Protein AF-A0A8J6W2G4-F1 (afdb_monomer_lite)

Structure (mmCIF, N/CA/C/O backbone):
data_AF-A0A8J6W2G4-F1
#
_entry.id   AF-A0A8J6W2G4-F1
#
loop_
_atom_site.group_PDB
_atom_site.id
_atom_site.type_symbol
_atom_site.label_atom_id
_atom_site.label_alt_id
_atom_site.label_comp_id
_atom_site.label_asym_id
_atom_site.label_entity_id
_atom_site.label_seq_id
_atom_site.pdbx_PDB_ins_code
_atom_site.Cartn_x
_atom_site.Cartn_y
_atom_site.Cartn_z
_atom_site.occupancy
_atom_site.B_iso_or_equiv
_atom_site.auth_seq_id
_atom_site.auth_comp_id
_atom_site.auth_asym_id
_atom_site.auth_atom_id
_atom_site.pdbx_PDB_model_num
ATOM 1 N N . MET A 1 1 ? 9.284 -3.908 -32.765 1.00 58.41 1 MET A N 1
ATOM 2 C CA . MET A 1 1 ? 9.114 -3.907 -31.298 1.00 58.41 1 MET A CA 1
ATOM 3 C C . MET A 1 1 ? 9.081 -2.446 -30.873 1.00 58.41 1 MET A C 1
ATOM 5 O O . MET A 1 1 ? 9.969 -1.719 -31.298 1.00 58.41 1 MET A O 1
ATOM 9 N N . HIS A 1 2 ? 8.021 -1.978 -30.209 1.00 69.75 2 HIS A N 1
ATOM 10 C CA . HIS A 1 2 ? 7.889 -0.560 -29.848 1.00 69.75 2 HIS A CA 1
ATOM 11 C C . HIS A 1 2 ? 8.588 -0.289 -28.520 1.00 69.75 2 HIS A C 1
ATOM 13 O O . HIS A 1 2 ? 8.244 -0.909 -27.525 1.00 69.75 2 HIS A O 1
ATOM 19 N N . GLU A 1 3 ? 9.541 0.636 -28.495 1.00 84.56 3 GLU A N 1
ATOM 20 C CA . GLU A 1 3 ? 10.162 1.073 -27.245 1.00 84.56 3 GLU A CA 1
ATOM 21 C C . GLU A 1 3 ? 9.170 1.932 -26.450 1.00 84.56 3 GLU A C 1
ATOM 23 O O . GLU A 1 3 ? 8.445 2.755 -27.016 1.00 84.56 3 GLU A O 1
ATOM 28 N N . ILE A 1 4 ? 9.132 1.754 -25.133 1.00 90.00 4 ILE A N 1
ATOM 29 C CA . ILE A 1 4 ? 8.438 2.700 -24.250 1.00 90.00 4 ILE A CA 1
ATOM 30 C C . ILE A 1 4 ? 9.187 4.029 -24.196 1.00 90.00 4 ILE A C 1
ATOM 32 O O . ILE A 1 4 ? 10.416 4.087 -24.248 1.00 90.00 4 ILE A O 1
ATOM 36 N N . SER A 1 5 ? 8.428 5.112 -24.043 1.00 89.94 5 SER A N 1
ATOM 37 C CA . SER A 1 5 ? 9.020 6.436 -23.891 1.00 89.94 5 SER A CA 1
ATOM 38 C C . SER A 1 5 ? 9.780 6.555 -22.558 1.00 89.94 5 SER A C 1
ATOM 40 O O . SER A 1 5 ? 9.339 5.991 -21.548 1.00 89.94 5 SER A O 1
ATOM 42 N N . PRO A 1 6 ? 10.876 7.334 -22.500 1.00 87.69 6 PRO A N 1
ATOM 43 C CA . PRO A 1 6 ? 11.548 7.652 -21.240 1.00 87.69 6 PRO A CA 1
ATOM 44 C C . PRO A 1 6 ? 10.598 8.239 -20.187 1.00 87.69 6 PRO A C 1
ATOM 46 O O . PRO A 1 6 ? 10.707 7.916 -19.007 1.00 87.69 6 PRO A O 1
ATOM 49 N N . GLN A 1 7 ? 9.622 9.043 -20.620 1.00 93.00 7 GLN A N 1
ATOM 50 C CA . GLN A 1 7 ? 8.610 9.651 -19.758 1.00 93.00 7 GLN A CA 1
ATOM 51 C C . GLN A 1 7 ? 7.706 8.600 -19.106 1.00 93.00 7 GLN A C 1
ATOM 53 O O . GLN A 1 7 ? 7.347 8.743 -17.939 1.00 93.00 7 GLN A O 1
ATOM 58 N N . SER A 1 8 ? 7.356 7.534 -19.834 1.00 93.00 8 SER A N 1
ATOM 59 C CA . SER A 1 8 ? 6.575 6.415 -19.299 1.00 93.00 8 SER A CA 1
ATOM 60 C C . SER A 1 8 ? 7.352 5.679 -18.209 1.00 93.00 8 SER A C 1
ATOM 62 O O . SER A 1 8 ? 6.815 5.464 -17.124 1.00 93.00 8 SER A O 1
ATOM 64 N N . ALA A 1 9 ? 8.622 5.344 -18.463 1.00 90.38 9 ALA A N 1
ATOM 65 C CA . ALA A 1 9 ? 9.477 4.686 -17.473 1.00 90.38 9 ALA A CA 1
ATOM 66 C C . ALA A 1 9 ? 9.666 5.554 -16.217 1.00 90.38 9 ALA A C 1
ATOM 68 O O . ALA A 1 9 ? 9.558 5.066 -15.093 1.00 90.38 9 ALA A O 1
ATOM 69 N N . GLU A 1 10 ? 9.873 6.860 -16.393 1.00 93.81 10 GLU A N 1
ATOM 70 C CA . GLU A 1 10 ? 10.007 7.798 -15.279 1.00 93.81 10 GLU A CA 1
ATOM 71 C C . GLU A 1 10 ? 8.705 7.943 -14.475 1.00 93.81 10 GLU A C 1
ATOM 73 O O . GLU A 1 10 ? 8.732 7.985 -13.245 1.00 93.81 10 GLU A O 1
ATOM 78 N N . ALA A 1 11 ? 7.550 7.976 -15.146 1.00 95.88 11 ALA A N 1
ATOM 79 C CA . ALA A 1 11 ? 6.256 7.982 -14.473 1.00 95.88 11 ALA A CA 1
ATOM 80 C C . ALA A 1 11 ? 6.053 6.716 -13.627 1.00 95.88 11 ALA A C 1
ATOM 82 O O . ALA A 1 11 ? 5.646 6.830 -12.472 1.00 95.88 11 ALA A O 1
ATOM 83 N N . ALA A 1 12 ? 6.410 5.539 -14.152 1.00 95.31 12 ALA A N 1
ATOM 84 C CA . ALA A 1 12 ? 6.350 4.289 -13.394 1.00 95.31 12 ALA A CA 1
ATOM 85 C C . ALA A 1 12 ? 7.264 4.319 -12.157 1.00 95.31 12 ALA A C 1
ATOM 87 O O . ALA A 1 12 ? 6.829 3.931 -11.075 1.00 95.31 12 ALA A O 1
ATOM 88 N N . LEU A 1 13 ? 8.482 4.866 -12.269 1.00 96.44 13 LEU A N 1
ATOM 89 C CA . LEU A 1 13 ? 9.369 5.060 -11.114 1.00 96.44 13 LEU A CA 1
ATOM 90 C C . LEU A 1 13 ? 8.737 5.959 -10.048 1.00 96.44 13 LEU A C 1
ATOM 92 O O . LEU A 1 13 ? 8.743 5.612 -8.868 1.00 96.44 13 LEU A O 1
ATOM 96 N N . ARG A 1 14 ? 8.163 7.099 -10.450 1.00 97.12 14 ARG A N 1
ATOM 97 C CA . ARG A 1 14 ? 7.489 8.007 -9.508 1.00 97.12 14 ARG A CA 1
ATOM 98 C C . ARG A 1 14 ? 6.294 7.340 -8.833 1.00 97.12 14 ARG A C 1
ATOM 100 O O . ARG A 1 14 ? 6.115 7.500 -7.630 1.00 97.12 14 ARG A O 1
ATOM 107 N N . HIS A 1 15 ? 5.491 6.589 -9.583 1.00 97.25 15 HIS A N 1
ATOM 108 C CA . HIS A 1 15 ? 4.331 5.881 -9.041 1.00 97.25 15 HIS A CA 1
ATOM 109 C C . HIS A 1 15 ? 4.739 4.789 -8.051 1.00 97.25 15 HIS A C 1
ATOM 111 O O . HIS A 1 15 ? 4.101 4.654 -7.010 1.00 97.25 15 HIS A O 1
ATOM 117 N N . ALA A 1 16 ? 5.823 4.064 -8.327 1.00 97.88 16 ALA A N 1
ATOM 118 C CA . ALA A 1 16 ? 6.373 3.084 -7.403 1.00 97.88 16 ALA A CA 1
ATOM 119 C C . ALA A 1 16 ? 6.835 3.732 -6.082 1.00 97.88 16 ALA A C 1
ATOM 121 O O . ALA A 1 16 ? 6.514 3.234 -5.009 1.00 97.88 16 ALA A O 1
ATOM 122 N N . GLU A 1 17 ? 7.509 4.886 -6.126 1.00 98.00 17 GLU A N 1
ATOM 123 C CA . GLU A 1 17 ? 7.895 5.618 -4.904 1.00 98.00 17 GLU A CA 1
ATOM 124 C C . GLU A 1 17 ? 6.687 6.107 -4.095 1.00 98.00 17 GLU A C 1
ATOM 126 O O . GLU A 1 17 ? 6.685 6.035 -2.866 1.00 98.00 17 GLU A O 1
ATOM 131 N N . ILE A 1 18 ? 5.647 6.604 -4.770 1.00 98.19 18 ILE A N 1
ATOM 132 C CA . ILE A 1 18 ? 4.402 7.017 -4.109 1.00 98.19 18 ILE A CA 1
ATOM 133 C C . ILE A 1 18 ? 3.728 5.807 -3.456 1.00 98.19 18 ILE A C 1
ATOM 135 O O . ILE A 1 18 ? 3.354 5.881 -2.288 1.00 98.19 18 ILE A O 1
ATOM 139 N N . ALA A 1 19 ? 3.621 4.688 -4.179 1.00 98.06 19 ALA A N 1
ATOM 140 C CA . ALA A 1 19 ? 3.042 3.457 -3.655 1.00 98.06 19 ALA A CA 1
ATOM 141 C C . ALA A 1 19 ? 3.802 2.968 -2.415 1.00 98.06 19 ALA A C 1
ATOM 143 O O . ALA A 1 19 ? 3.172 2.642 -1.414 1.00 98.06 19 ALA A O 1
ATOM 144 N N . LYS A 1 20 ? 5.140 3.022 -2.425 1.00 98.50 20 LYS A N 1
ATOM 145 C CA . LYS A 1 20 ? 5.951 2.669 -1.255 1.00 98.50 20 LYS A CA 1
ATOM 146 C C . LYS A 1 20 ? 5.607 3.530 -0.034 1.00 98.50 20 LYS A C 1
ATOM 148 O O . LYS A 1 20 ? 5.322 2.984 1.026 1.00 98.50 20 LYS A O 1
ATOM 153 N N . LYS A 1 21 ? 5.553 4.857 -0.195 1.00 98.31 21 LYS A N 1
ATOM 154 C CA . LYS A 1 21 ? 5.177 5.785 0.891 1.00 98.31 21 LYS A CA 1
ATOM 155 C C . LYS A 1 21 ? 3.760 5.545 1.413 1.00 98.31 21 LYS A C 1
ATOM 157 O O . LYS A 1 21 ? 3.504 5.685 2.609 1.00 98.31 21 LYS A O 1
ATOM 162 N N . HIS A 1 22 ? 2.828 5.196 0.526 1.00 96.31 22 HIS A N 1
ATOM 163 C CA . HIS A 1 22 ? 1.483 4.800 0.938 1.00 96.31 22 HIS A CA 1
ATOM 164 C C . HIS A 1 22 ? 1.520 3.510 1.759 1.00 96.31 22 HIS A C 1
ATOM 166 O O . HIS A 1 22 ? 0.902 3.467 2.816 1.00 96.31 22 HIS A O 1
ATOM 172 N N . GLY A 1 23 ? 2.282 2.502 1.331 1.00 98.50 23 GLY A N 1
ATOM 173 C CA . GLY A 1 23 ? 2.461 1.263 2.086 1.00 98.50 23 GLY A CA 1
ATOM 174 C C . GLY A 1 23 ? 3.022 1.495 3.493 1.00 98.50 23 GLY A C 1
ATOM 175 O O . GLY A 1 23 ? 2.457 0.987 4.454 1.00 98.50 23 GLY A O 1
ATOM 176 N N . GLU A 1 24 ? 4.043 2.347 3.636 1.00 98.62 24 GLU A N 1
ATOM 177 C CA . GLU A 1 24 ? 4.612 2.748 4.940 1.00 98.62 24 GLU A CA 1
ATOM 178 C C . GLU A 1 24 ? 3.572 3.453 5.838 1.00 98.62 24 GLU A C 1
ATOM 180 O O . GLU A 1 24 ? 3.496 3.228 7.051 1.00 98.62 24 GLU A O 1
ATOM 185 N N . SER A 1 25 ? 2.729 4.302 5.241 1.00 98.19 25 SER A N 1
ATOM 186 C CA . SER A 1 25 ? 1.656 5.003 5.959 1.00 98.19 25 SER A CA 1
ATOM 187 C C . SER A 1 25 ? 0.569 4.034 6.433 1.00 98.19 25 SER A C 1
ATOM 189 O O . SER A 1 25 ? 0.119 4.124 7.574 1.00 98.19 25 SER A O 1
ATOM 191 N N . ILE A 1 26 ? 0.171 3.088 5.579 1.00 98.06 26 ILE A N 1
ATOM 192 C CA . ILE A 1 26 ? -0.805 2.042 5.903 1.00 98.06 26 ILE A CA 1
ATOM 193 C C . ILE A 1 26 ? -0.266 1.118 7.000 1.00 98.06 26 ILE A C 1
ATOM 195 O O . ILE A 1 26 ? -0.971 0.867 7.973 1.00 98.06 26 ILE A O 1
ATOM 199 N N . GLU A 1 27 ? 0.995 0.694 6.905 1.00 98.38 27 GLU A N 1
ATOM 200 C CA . GLU A 1 27 ? 1.659 -0.108 7.938 1.00 98.38 27 GLU A CA 1
ATOM 201 C C . GLU A 1 27 ? 1.619 0.598 9.302 1.00 98.38 27 GLU A C 1
ATOM 203 O O . GLU A 1 27 ? 1.259 0.006 10.321 1.00 98.38 27 GLU A O 1
ATOM 208 N N . THR A 1 28 ? 1.915 1.901 9.312 1.00 98.00 28 THR A N 1
ATOM 209 C CA . THR A 1 28 ? 1.861 2.730 10.523 1.00 98.00 28 THR A CA 1
ATOM 210 C C . THR A 1 28 ? 0.452 2.777 11.119 1.00 98.00 28 THR A C 1
ATOM 212 O O . THR A 1 28 ? 0.295 2.633 12.331 1.00 98.00 28 THR A O 1
ATOM 215 N N . VAL A 1 29 ? -0.583 2.943 10.289 1.00 95.75 29 VAL A N 1
ATOM 216 C CA . VAL A 1 29 ? -1.985 2.911 10.743 1.00 95.75 29 VAL A CA 1
ATOM 217 C C . VAL A 1 29 ? -2.340 1.548 11.336 1.00 95.75 29 VAL A C 1
ATOM 219 O O . VAL A 1 29 ? -2.969 1.500 12.393 1.00 95.75 29 VAL A O 1
ATOM 222 N N . GLY A 1 30 ? -1.906 0.455 10.703 1.00 96.94 30 GLY A N 1
ATOM 223 C CA . GLY A 1 30 ? -2.103 -0.901 11.215 1.00 96.94 30 GLY A CA 1
ATOM 224 C C . GLY A 1 30 ? -1.524 -1.078 12.619 1.00 96.94 30 GLY A C 1
ATOM 225 O O . GLY A 1 30 ? -2.238 -1.476 13.539 1.00 96.94 30 GLY A O 1
ATOM 226 N N . LYS A 1 31 ? -0.271 -0.655 12.823 1.00 96.25 31 LYS A N 1
ATOM 227 C CA . LYS A 1 31 ? 0.394 -0.692 14.139 1.00 96.25 31 LYS A CA 1
ATOM 228 C C . LYS A 1 31 ? -0.311 0.158 15.197 1.00 96.25 31 LYS A C 1
ATOM 230 O O . LYS A 1 31 ? -0.388 -0.244 16.353 1.00 96.25 31 LYS A O 1
ATOM 235 N N . ILE A 1 32 ? -0.843 1.324 14.822 1.00 94.50 32 ILE A N 1
ATOM 236 C CA . ILE A 1 32 ? -1.617 2.173 15.745 1.00 94.50 32 ILE A CA 1
ATOM 237 C C . ILE A 1 32 ? -2.894 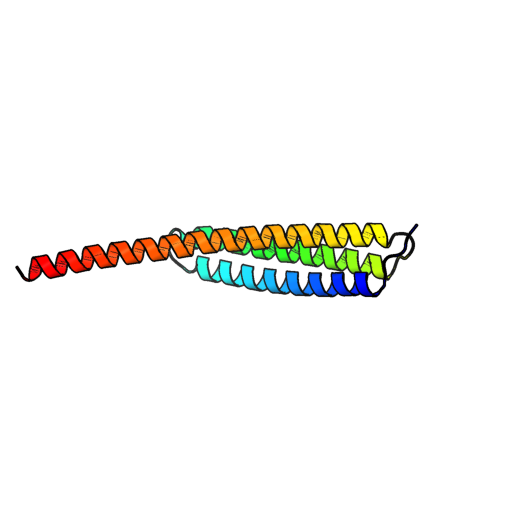1.456 16.199 1.00 94.50 32 ILE A C 1
ATOM 239 O O . ILE A 1 32 ? -3.229 1.494 17.382 1.00 94.50 32 ILE A O 1
ATOM 243 N N . LEU A 1 33 ? -3.600 0.797 15.279 1.00 92.75 33 LEU A N 1
ATOM 244 C CA . LEU A 1 33 ? -4.837 0.075 15.584 1.00 92.75 33 LEU A CA 1
ATOM 245 C C . LEU A 1 33 ? -4.607 -1.163 16.453 1.00 92.75 33 LEU A C 1
ATOM 247 O O . LEU A 1 33 ? -5.433 -1.450 17.313 1.00 92.75 33 LEU A O 1
ATOM 251 N N . GLN A 1 34 ? -3.465 -1.835 16.307 1.00 93.19 34 GLN A N 1
ATOM 252 C CA . GLN A 1 34 ? -3.063 -2.932 17.199 1.00 93.19 34 GLN A CA 1
ATOM 253 C C . GLN A 1 34 ? -2.893 -2.501 18.659 1.00 93.19 34 GLN A C 1
ATOM 255 O O . GLN A 1 34 ? -3.026 -3.322 19.559 1.00 93.19 34 GLN A O 1
ATOM 260 N N . GLY A 1 35 ? -2.617 -1.217 18.908 1.00 87.31 35 GLY A N 1
ATOM 261 C CA . GLY A 1 35 ? -2.581 -0.654 20.258 1.00 87.31 35 GLY A CA 1
ATOM 262 C C . GLY A 1 35 ? -3.963 -0.412 20.878 1.00 87.31 35 GLY A C 1
ATOM 263 O O . GLY A 1 35 ? -4.033 0.048 22.016 1.00 87.31 35 GLY A O 1
ATOM 264 N N . GLN A 1 36 ? -5.051 -0.662 20.145 1.00 85.56 36 GLN A N 1
ATOM 265 C CA . GLN A 1 36 ? -6.425 -0.571 20.642 1.00 85.56 36 GLN A CA 1
ATOM 266 C C . GLN A 1 36 ? -6.921 -1.944 21.117 1.00 85.56 36 GLN A C 1
ATOM 268 O O . GLN A 1 36 ? -6.357 -2.973 20.767 1.00 85.56 36 GLN A O 1
ATOM 273 N N . GLU A 1 37 ? -7.987 -1.974 21.915 1.00 77.31 37 GLU A N 1
ATOM 274 C CA . GLU A 1 37 ? -8.593 -3.228 22.376 1.00 77.31 37 GLU A CA 1
ATOM 275 C C . GLU A 1 37 ? -9.652 -3.753 21.389 1.00 77.31 37 GLU A C 1
ATOM 277 O O . GLU A 1 37 ? -10.223 -3.008 20.588 1.00 77.31 37 GLU A O 1
ATOM 282 N N . GLY A 1 38 ? -9.943 -5.055 21.468 1.00 75.50 38 GLY A N 1
ATOM 283 C CA . GLY A 1 38 ? -11.030 -5.692 20.723 1.00 75.50 38 GLY A CA 1
ATOM 284 C C . GLY A 1 38 ? -10.788 -5.786 19.212 1.00 75.50 38 GLY A C 1
ATOM 285 O O . GLY A 1 38 ? -9.665 -5.984 18.757 1.00 75.50 38 GLY A O 1
ATOM 286 N N . ALA A 1 39 ? -11.860 -5.654 18.423 1.00 75.75 39 ALA A N 1
ATOM 287 C CA . ALA A 1 39 ? -11.849 -5.866 16.969 1.00 75.75 39 ALA A CA 1
ATOM 288 C C . ALA A 1 39 ? -10.893 -4.932 16.198 1.00 75.75 39 ALA A C 1
ATOM 290 O O . ALA A 1 39 ? -10.462 -5.262 15.093 1.00 75.75 39 ALA A O 1
ATOM 291 N N . SER A 1 40 ? -10.534 -3.782 16.776 1.00 84.00 40 SER A N 1
ATOM 292 C CA . SER A 1 40 ? -9.537 -2.878 16.198 1.00 84.00 40 SER A CA 1
ATOM 293 C C . SER A 1 40 ? -8.135 -3.493 16.163 1.00 84.00 40 SER A C 1
ATOM 295 O O . SER A 1 40 ? -7.391 -3.208 15.226 1.00 84.00 40 SER A O 1
ATOM 297 N N . ALA A 1 41 ? -7.784 -4.355 17.126 1.00 89.06 41 ALA A N 1
ATOM 298 C CA . ALA A 1 41 ? -6.456 -4.959 17.198 1.00 89.06 41 ALA A CA 1
ATOM 299 C C . ALA A 1 41 ? -6.210 -5.936 16.040 1.00 89.06 41 ALA A C 1
ATOM 301 O O . ALA A 1 41 ? -5.231 -5.800 15.304 1.00 89.06 41 ALA A O 1
ATOM 302 N N . ASP A 1 42 ? -7.153 -6.860 15.830 1.00 89.50 42 ASP A N 1
ATOM 303 C CA . ASP A 1 42 ? -7.084 -7.872 14.769 1.00 89.50 42 ASP A CA 1
ATOM 304 C C . ASP A 1 42 ? -7.061 -7.219 13.381 1.00 89.50 42 ASP A C 1
ATOM 306 O O . ASP A 1 42 ? -6.268 -7.579 12.509 1.00 89.50 42 ASP A O 1
ATOM 310 N N . VAL A 1 43 ? -7.898 -6.197 13.172 1.00 94.25 43 VAL A N 1
ATOM 311 C CA . VAL A 1 43 ? -7.899 -5.447 11.911 1.00 94.25 43 VAL A CA 1
ATOM 312 C C . VAL A 1 43 ? -6.618 -4.628 11.747 1.00 94.25 43 VAL A C 1
ATOM 314 O O . VAL A 1 43 ? -6.126 -4.484 10.628 1.00 94.25 43 VAL A O 1
ATOM 317 N N . GLY A 1 44 ? -6.039 -4.131 12.840 1.00 96.06 44 GLY A N 1
ATOM 318 C CA . GLY A 1 44 ? -4.742 -3.468 12.825 1.00 96.06 44 GLY A CA 1
ATOM 319 C C . GLY A 1 44 ? -3.623 -4.367 12.299 1.00 96.06 44 GLY A C 1
ATOM 320 O O . GLY A 1 44 ? -2.799 -3.901 11.511 1.00 96.06 44 GLY A O 1
ATOM 321 N N . GLN A 1 45 ? -3.613 -5.654 12.660 1.00 95.56 45 GLN A N 1
ATOM 322 C CA . GLN A 1 45 ? -2.664 -6.623 12.099 1.00 95.56 45 GLN A CA 1
ATOM 323 C C . GLN A 1 45 ? -2.868 -6.794 10.590 1.00 95.56 45 GLN A C 1
ATOM 325 O O . GLN A 1 45 ? -1.917 -6.676 9.820 1.00 95.56 45 GLN A O 1
ATOM 330 N N . VAL A 1 46 ? -4.115 -6.985 10.147 1.00 96.69 46 VAL A N 1
ATOM 331 C CA . VAL A 1 46 ? -4.428 -7.118 8.714 1.00 96.69 46 VAL A CA 1
ATOM 332 C C . VAL A 1 46 ? -3.987 -5.877 7.936 1.00 96.69 46 VAL A C 1
ATOM 334 O O . VAL A 1 46 ? -3.403 -5.995 6.864 1.00 96.69 46 VAL A O 1
ATOM 337 N N . ILE A 1 47 ? -4.248 -4.675 8.452 1.00 97.88 47 ILE A N 1
ATOM 338 C CA . ILE A 1 47 ? -3.844 -3.424 7.798 1.00 97.88 47 ILE A CA 1
ATOM 339 C C . ILE A 1 47 ? -2.315 -3.302 7.749 1.00 97.88 47 ILE A C 1
ATOM 341 O O . ILE A 1 47 ? -1.790 -2.854 6.730 1.00 97.88 47 ILE A O 1
ATOM 345 N N . GLU A 1 48 ? -1.601 -3.724 8.797 1.00 98.12 48 GLU A N 1
ATOM 346 C CA . GLU A 1 48 ? -0.136 -3.733 8.797 1.00 98.12 48 GLU A CA 1
ATOM 347 C C . GLU A 1 48 ? 0.421 -4.620 7.678 1.00 98.12 48 GLU A C 1
ATOM 349 O O . GLU A 1 48 ? 1.219 -4.150 6.865 1.00 98.12 48 GLU A O 1
ATOM 354 N N . GLU A 1 49 ? -0.045 -5.868 7.595 1.00 98.25 49 GLU A N 1
ATOM 355 C CA . GLU A 1 49 ? 0.383 -6.838 6.580 1.00 98.25 49 GLU A CA 1
ATOM 356 C C . GLU A 1 49 ? 0.127 -6.314 5.159 1.00 98.25 49 GLU A C 1
ATOM 358 O O . GLU A 1 49 ? 0.999 -6.373 4.290 1.00 98.25 49 GLU A O 1
ATOM 363 N N . ARG A 1 50 ? -1.038 -5.696 4.925 1.00 98.25 50 ARG A N 1
ATOM 364 C CA . ARG A 1 50 ? -1.351 -5.053 3.637 1.00 98.25 50 ARG A CA 1
ATOM 365 C C . ARG A 1 50 ? -0.389 -3.902 3.340 1.00 98.25 50 ARG A C 1
ATOM 367 O O . ARG A 1 50 ? 0.059 -3.758 2.205 1.00 98.25 50 ARG A O 1
ATOM 374 N N . GLY A 1 51 ? -0.034 -3.102 4.346 1.00 98.56 51 GLY A N 1
ATOM 375 C CA . GLY A 1 51 ? 0.982 -2.053 4.238 1.00 98.56 51 GLY A CA 1
ATOM 376 C C . GLY A 1 51 ? 2.340 -2.583 3.776 1.00 98.56 51 GLY A C 1
ATOM 377 O O . GLY A 1 51 ? 2.981 -1.966 2.922 1.00 98.56 51 GLY A O 1
ATOM 378 N N . GLN A 1 52 ? 2.751 -3.746 4.282 1.00 98.62 52 GLN A N 1
ATOM 379 C CA . GLN A 1 52 ? 3.988 -4.421 3.882 1.00 98.62 52 GLN A CA 1
ATOM 380 C C . GLN A 1 52 ? 3.910 -4.933 2.434 1.00 98.62 52 GLN A C 1
ATOM 382 O O . GLN A 1 52 ? 4.807 -4.647 1.640 1.00 98.62 52 GLN A O 1
ATOM 387 N N . TRP A 1 53 ? 2.808 -5.573 2.027 1.00 98.69 53 TRP A N 1
ATOM 388 C CA . TRP A 1 53 ? 2.630 -6.030 0.638 1.00 98.69 53 TRP A CA 1
ATOM 389 C C . TRP A 1 53 ? 2.6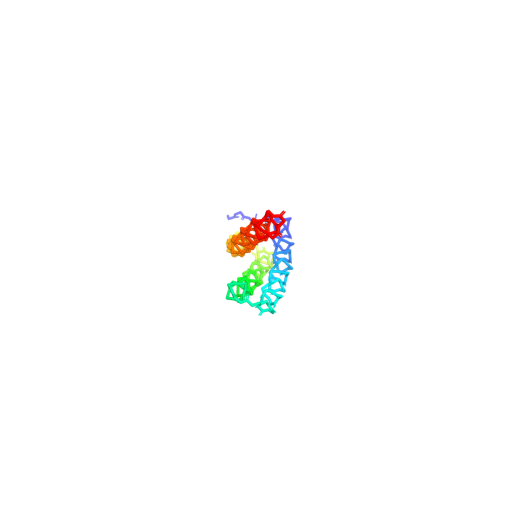10 -4.887 -0.379 1.00 98.69 53 TRP A C 1
ATOM 391 O O . TRP A 1 53 ? 3.200 -5.002 -1.454 1.00 98.69 53 TRP A O 1
ATOM 401 N N . ILE A 1 54 ? 2.011 -3.741 -0.039 1.00 98.69 54 ILE A N 1
ATOM 402 C CA . ILE A 1 54 ? 2.084 -2.536 -0.881 1.00 98.69 54 ILE A CA 1
ATOM 403 C C . ILE A 1 54 ? 3.547 -2.133 -1.108 1.00 98.69 54 ILE A C 1
ATOM 405 O O . ILE A 1 54 ? 3.918 -1.798 -2.234 1.00 98.69 54 ILE A O 1
ATOM 409 N N . GLN A 1 55 ? 4.383 -2.166 -0.065 1.00 98.69 55 GLN A N 1
ATOM 410 C CA . GLN A 1 55 ? 5.803 -1.816 -0.167 1.00 98.69 55 GLN A CA 1
ATOM 411 C C . GLN A 1 55 ? 6.584 -2.819 -1.023 1.00 98.69 55 GLN A C 1
ATOM 413 O O . GLN A 1 55 ? 7.408 -2.400 -1.838 1.00 98.69 55 GLN A O 1
ATOM 418 N N . GLU A 1 56 ? 6.310 -4.117 -0.884 1.00 98.69 56 GLU A N 1
ATOM 419 C CA . GLU A 1 56 ? 6.928 -5.172 -1.696 1.00 98.69 56 GLU A CA 1
ATOM 420 C C . GLU A 1 56 ? 6.586 -5.008 -3.183 1.00 98.69 56 GLU A C 1
ATOM 422 O O . GLU A 1 56 ? 7.482 -4.933 -4.029 1.00 98.69 56 GLU A O 1
ATOM 427 N N . HIS A 1 57 ? 5.302 -4.847 -3.507 1.00 98.62 57 HIS A N 1
ATOM 428 C CA . HIS A 1 57 ? 4.842 -4.616 -4.876 1.00 98.62 57 HIS A CA 1
ATOM 429 C C . HIS A 1 57 ? 5.351 -3.287 -5.450 1.00 98.62 57 HIS A C 1
ATOM 431 O O . HIS A 1 57 ? 5.734 -3.206 -6.619 1.00 98.62 57 HIS A O 1
ATOM 437 N N . ALA A 1 58 ? 5.431 -2.237 -4.632 1.00 98.50 58 ALA A N 1
ATOM 438 C CA . ALA A 1 58 ? 6.038 -0.972 -5.028 1.00 98.50 58 ALA A CA 1
ATOM 439 C C . ALA A 1 58 ? 7.530 -1.134 -5.362 1.00 98.50 58 ALA A C 1
ATOM 441 O O . ALA A 1 58 ? 8.006 -0.600 -6.367 1.00 98.50 58 ALA A O 1
ATOM 442 N N . GLN A 1 59 ? 8.273 -1.897 -4.561 1.00 98.62 59 GLN A N 1
ATOM 443 C CA . GLN A 1 59 ? 9.686 -2.167 -4.808 1.00 98.62 59 GLN A CA 1
ATOM 444 C C . GLN A 1 59 ? 9.886 -2.986 -6.094 1.00 98.62 59 GLN A C 1
ATOM 446 O O . GLN A 1 59 ? 10.708 -2.603 -6.930 1.00 98.62 59 GLN A O 1
ATOM 451 N N . ALA A 1 60 ? 9.084 -4.030 -6.318 1.00 98.31 60 ALA A N 1
ATOM 452 C CA . ALA A 1 60 ? 9.114 -4.804 -7.559 1.00 98.31 60 ALA A CA 1
ATOM 453 C C . ALA A 1 60 ? 8.767 -3.933 -8.783 1.00 98.31 60 ALA A C 1
ATOM 455 O O . ALA A 1 60 ? 9.473 -3.948 -9.795 1.00 98.31 60 ALA A O 1
ATOM 456 N N . SER A 1 61 ? 7.734 -3.089 -8.674 1.00 98.25 61 SER A N 1
ATOM 457 C CA . SER A 1 61 ? 7.359 -2.124 -9.715 1.00 98.25 61 SER A CA 1
ATOM 458 C C . SER A 1 61 ? 8.515 -1.184 -10.070 1.00 98.25 61 SER A C 1
ATOM 460 O O . SER A 1 61 ? 8.820 -0.978 -11.248 1.00 98.25 61 SER A O 1
ATOM 462 N N . LYS A 1 62 ? 9.222 -0.668 -9.058 1.00 97.94 62 LYS A N 1
ATOM 463 C CA . LYS A 1 62 ? 10.400 0.190 -9.230 1.00 97.94 62 LYS A CA 1
ATOM 464 C C . LYS A 1 62 ? 11.534 -0.525 -9.960 1.00 97.94 62 LYS A C 1
ATOM 466 O O . LYS A 1 62 ? 12.172 0.076 -10.823 1.00 97.94 62 LYS A O 1
ATOM 471 N N . GLU A 1 63 ? 11.814 -1.778 -9.620 1.00 97.38 63 GLU A N 1
ATOM 472 C CA . GLU A 1 63 ? 12.867 -2.574 -10.263 1.00 97.38 63 GLU A CA 1
ATOM 473 C C . GLU A 1 63 ? 12.571 -2.806 -11.743 1.00 97.38 63 GLU A C 1
ATOM 475 O O . GLU A 1 63 ? 13.423 -2.541 -12.596 1.00 97.38 63 GLU A O 1
ATOM 480 N N . TYR A 1 64 ? 11.334 -3.182 -12.064 1.00 96.75 64 TYR A N 1
ATOM 481 C CA . TYR A 1 64 ? 10.896 -3.329 -13.445 1.00 96.75 64 TYR A CA 1
ATOM 482 C C . TYR A 1 64 ? 10.893 -2.001 -14.208 1.00 96.75 64 TYR A C 1
ATOM 484 O O . TYR A 1 64 ? 11.330 -1.960 -15.357 1.00 96.75 64 TYR A O 1
ATOM 492 N N . ALA A 1 65 ? 10.497 -0.892 -13.580 1.00 95.12 65 ALA A N 1
ATOM 493 C CA . ALA A 1 65 ? 10.543 0.431 -14.201 1.00 95.12 65 ALA A CA 1
ATOM 494 C C . ALA A 1 65 ? 11.986 0.871 -14.524 1.00 95.12 65 ALA A C 1
ATOM 496 O O . ALA A 1 65 ? 12.239 1.432 -15.592 1.00 95.12 65 ALA A O 1
ATOM 497 N N . LYS A 1 66 ? 12.956 0.555 -13.651 1.00 94.94 66 LYS A N 1
ATOM 498 C CA . LYS A 1 66 ? 14.388 0.756 -13.937 1.00 94.94 66 LYS A CA 1
ATOM 499 C C . LYS A 1 66 ? 14.854 -0.111 -15.101 1.00 94.94 66 LYS A C 1
ATOM 501 O O . LYS A 1 66 ? 15.555 0.388 -15.979 1.00 94.94 66 LYS A O 1
ATOM 506 N N . LEU A 1 67 ? 14.455 -1.385 -15.132 1.00 93.31 67 LEU A N 1
ATOM 507 C CA . LEU A 1 67 ? 14.795 -2.296 -16.227 1.00 93.31 67 LEU A CA 1
ATOM 508 C C . LEU A 1 67 ? 14.264 -1.774 -17.571 1.00 93.31 67 LEU A C 1
ATOM 510 O O . LEU A 1 67 ? 14.995 -1.754 -18.560 1.00 93.31 67 LEU A O 1
ATOM 514 N N . ALA A 1 68 ? 13.030 -1.275 -17.570 1.00 91.56 68 ALA A N 1
ATOM 515 C CA . ALA A 1 68 ? 12.379 -0.621 -18.700 1.00 91.56 68 ALA A CA 1
ATOM 516 C C . ALA A 1 68 ? 13.172 0.585 -19.239 1.00 91.56 68 ALA A C 1
ATOM 518 O O . ALA A 1 68 ? 13.186 0.828 -20.445 1.00 91.56 68 ALA A O 1
ATOM 519 N N . GLN A 1 69 ? 13.855 1.321 -18.358 1.00 89.44 69 GLN A N 1
ATOM 520 C CA . GLN A 1 69 ? 14.660 2.488 -18.718 1.00 89.44 69 GLN A CA 1
ATOM 521 C C . GLN A 1 69 ? 16.012 2.114 -19.345 1.00 89.44 69 GLN A C 1
ATOM 523 O O . GLN A 1 69 ? 16.482 2.805 -20.250 1.00 89.44 69 GLN A O 1
ATOM 528 N N . ILE A 1 70 ? 16.648 1.040 -18.866 1.00 88.81 70 ILE A N 1
ATOM 529 C CA . ILE A 1 70 ? 18.008 0.656 -19.282 1.00 88.81 70 ILE A CA 1
ATOM 530 C C . ILE A 1 70 ? 18.029 -0.345 -20.442 1.00 88.81 70 ILE A C 1
ATOM 532 O O . ILE A 1 70 ? 18.977 -0.348 -21.226 1.00 88.81 70 ILE A O 1
ATOM 536 N N . ASN A 1 71 ? 17.002 -1.191 -20.579 1.00 84.81 71 ASN A N 1
ATOM 537 C CA . ASN A 1 71 ? 16.954 -2.248 -21.585 1.00 84.81 71 ASN A CA 1
ATOM 538 C C . ASN A 1 71 ? 15.899 -1.950 -22.654 1.00 84.81 71 ASN A C 1
ATOM 540 O O . ASN A 1 71 ? 14.756 -2.386 -22.556 1.00 84.81 71 ASN A O 1
ATOM 544 N N . LYS A 1 72 ? 16.308 -1.250 -23.717 1.00 76.50 72 LYS A N 1
ATOM 545 C CA . LYS A 1 72 ? 15.428 -0.873 -24.835 1.00 76.50 72 LYS A CA 1
ATOM 546 C C . LYS A 1 72 ? 14.735 -2.062 -25.504 1.00 76.50 72 LYS A C 1
ATOM 548 O O . LYS A 1 72 ? 13.544 -1.975 -25.802 1.00 76.50 72 LYS A O 1
ATOM 553 N N . ALA A 1 73 ? 15.451 -3.174 -25.680 1.00 80.06 73 ALA A N 1
ATOM 554 C CA . ALA A 1 73 ? 14.940 -4.363 -26.358 1.00 80.06 73 ALA A CA 1
ATOM 555 C C . ALA A 1 73 ? 13.820 -5.064 -25.572 1.00 80.06 73 ALA A C 1
ATOM 557 O O . ALA A 1 73 ? 12.896 -5.583 -26.184 1.00 80.06 73 ALA A O 1
ATOM 558 N N . ALA A 1 74 ? 13.869 -5.034 -24.236 1.00 85.50 74 ALA A N 1
ATOM 559 C CA . ALA A 1 74 ? 12.840 -5.612 -23.361 1.00 85.50 74 ALA A CA 1
ATOM 560 C C . ALA A 1 74 ? 11.967 -4.545 -22.673 1.00 85.50 74 ALA A C 1
ATOM 562 O O . ALA A 1 74 ? 11.255 -4.832 -21.711 1.00 85.50 74 ALA A O 1
ATOM 563 N N . SER A 1 75 ? 12.034 -3.296 -23.142 1.00 90.19 75 SER A N 1
ATOM 564 C CA . SER A 1 75 ? 11.491 -2.149 -22.413 1.00 90.19 75 SER A CA 1
ATOM 565 C C . SER A 1 75 ? 9.973 -2.239 -22.228 1.00 90.19 75 SER A C 1
ATOM 567 O O . SER A 1 75 ? 9.471 -1.978 -21.137 1.00 90.19 75 SER A O 1
ATOM 569 N N . THR A 1 76 ? 9.235 -2.687 -23.247 1.00 93.00 76 THR A N 1
ATOM 570 C CA . THR A 1 76 ? 7.782 -2.901 -23.154 1.00 93.00 76 THR A CA 1
ATOM 571 C C . THR A 1 76 ? 7.415 -3.946 -22.109 1.00 93.00 76 THR A C 1
ATOM 573 O O . THR A 1 76 ? 6.521 -3.709 -21.306 1.00 93.00 76 THR A O 1
ATOM 576 N N . GLU A 1 77 ? 8.090 -5.096 -22.112 1.00 94.12 77 GLU A N 1
ATOM 577 C CA . GLU A 1 77 ? 7.797 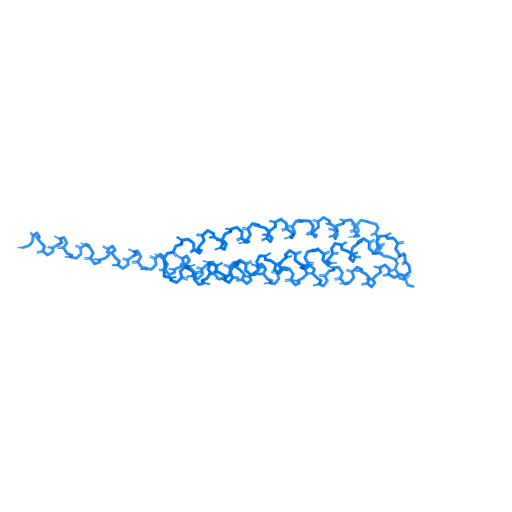-6.197 -21.191 1.00 94.12 77 GLU A CA 1
ATOM 578 C C . GLU A 1 77 ? 8.086 -5.780 -19.749 1.00 94.12 77 GLU A C 1
ATOM 580 O O . GLU A 1 77 ? 7.225 -5.907 -18.880 1.00 94.12 77 GLU A O 1
ATOM 585 N N . ALA A 1 78 ? 9.246 -5.166 -19.512 1.00 94.81 78 ALA A N 1
ATOM 586 C CA . ALA A 1 78 ? 9.588 -4.611 -18.211 1.00 94.81 78 ALA A CA 1
ATOM 587 C C . ALA A 1 78 ? 8.564 -3.555 -17.752 1.00 94.81 78 ALA A C 1
ATOM 589 O O . ALA A 1 78 ? 8.166 -3.539 -16.592 1.00 94.81 78 ALA A O 1
ATOM 590 N N . TYR A 1 79 ? 8.061 -2.708 -18.652 1.00 95.25 79 TYR A N 1
ATOM 591 C CA . TYR A 1 79 ? 7.026 -1.729 -18.312 1.00 95.25 79 TYR A CA 1
ATOM 592 C C . TYR A 1 79 ? 5.677 -2.360 -17.956 1.00 95.25 79 TYR A C 1
ATOM 594 O O . TYR A 1 79 ? 4.993 -1.896 -17.041 1.00 95.25 79 TYR A O 1
ATOM 602 N N . VAL A 1 80 ? 5.294 -3.428 -18.659 1.00 95.81 80 VAL A N 1
ATOM 603 C CA . VAL A 1 80 ? 4.091 -4.208 -18.344 1.00 95.81 80 VAL A CA 1
ATOM 604 C C . VAL A 1 80 ? 4.220 -4.825 -16.954 1.00 95.81 80 VAL A C 1
ATOM 606 O O . VAL A 1 80 ? 3.301 -4.688 -16.151 1.00 95.81 80 VAL A O 1
ATOM 609 N N . MET A 1 81 ? 5.375 -5.409 -16.628 1.00 97.25 81 MET A N 1
ATOM 610 C CA . MET A 1 81 ? 5.640 -5.955 -15.294 1.00 97.25 81 MET A CA 1
ATOM 611 C C . MET A 1 81 ? 5.606 -4.868 -14.213 1.00 97.25 81 MET A C 1
ATOM 613 O O . MET A 1 81 ? 4.954 -5.046 -13.185 1.00 97.25 81 MET A O 1
ATOM 617 N N . ALA A 1 82 ? 6.212 -3.703 -14.469 1.00 97.12 82 ALA A N 1
ATOM 618 C CA . ALA A 1 82 ? 6.169 -2.568 -13.547 1.00 97.12 82 ALA A CA 1
ATOM 619 C C . ALA A 1 82 ? 4.731 -2.119 -13.257 1.00 97.12 82 ALA A C 1
ATOM 621 O O . ALA A 1 82 ? 4.367 -1.870 -12.106 1.00 97.12 82 ALA A O 1
ATOM 622 N N . THR A 1 83 ? 3.911 -2.041 -14.304 1.00 96.81 83 THR A N 1
ATOM 623 C CA . THR A 1 83 ? 2.499 -1.660 -14.211 1.00 96.81 83 THR A CA 1
ATOM 624 C C . THR A 1 83 ? 1.680 -2.727 -13.487 1.00 96.81 83 THR A C 1
ATOM 626 O O . THR A 1 83 ? 0.832 -2.386 -12.667 1.00 96.81 83 THR A O 1
ATOM 629 N N . SER A 1 84 ? 1.954 -4.010 -13.739 1.00 98.31 84 SER A N 1
ATOM 630 C CA . SER A 1 84 ? 1.284 -5.124 -13.064 1.00 98.31 84 SER A CA 1
ATOM 631 C C . SER A 1 84 ? 1.554 -5.118 -11.562 1.00 98.31 84 SER A C 1
ATOM 633 O O . SER A 1 84 ? 0.616 -5.263 -10.784 1.00 98.31 84 SER A O 1
ATOM 635 N N . GLU A 1 85 ? 2.806 -4.931 -11.142 1.00 98.56 85 GLU A N 1
ATOM 636 C CA . GLU A 1 85 ? 3.156 -4.847 -9.720 1.00 98.56 85 GLU A CA 1
ATOM 637 C C . GLU A 1 85 ? 2.563 -3.590 -9.070 1.00 98.56 85 GLU A C 1
ATOM 639 O O . GLU A 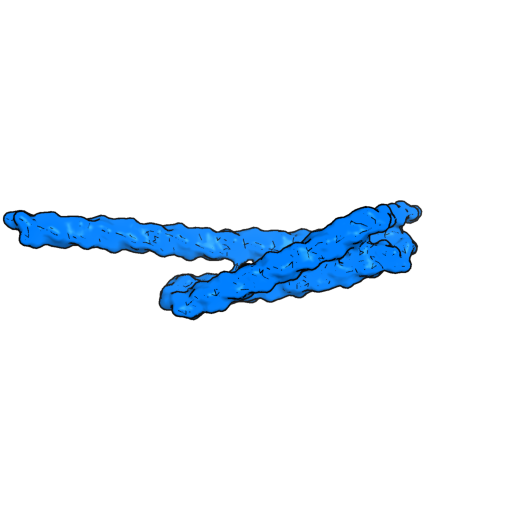1 85 ? 2.019 -3.656 -7.972 1.00 98.56 85 GLU A O 1
ATOM 644 N N . HIS A 1 86 ? 2.549 -2.453 -9.773 1.00 98.00 86 HIS A N 1
ATOM 645 C CA . HIS A 1 86 ? 1.840 -1.268 -9.285 1.00 98.00 86 HIS A CA 1
ATOM 646 C C . HIS A 1 86 ? 0.333 -1.522 -9.108 1.00 98.00 86 HIS A C 1
ATOM 648 O O . HIS A 1 86 ? -0.250 -1.075 -8.124 1.00 98.00 86 HIS A O 1
ATOM 654 N N . GLY A 1 87 ? -0.291 -2.271 -10.024 1.00 98.19 87 GLY A N 1
ATOM 655 C CA . GLY A 1 87 ? -1.689 -2.691 -9.914 1.00 98.19 87 GLY A CA 1
ATOM 656 C C . GLY A 1 87 ? -1.958 -3.497 -8.644 1.00 98.19 87 GLY A C 1
ATOM 657 O O . GLY A 1 87 ? -2.876 -3.160 -7.902 1.00 98.19 87 GLY A O 1
ATOM 658 N N . LYS A 1 88 ? -1.100 -4.477 -8.332 1.00 98.62 88 LYS A N 1
ATOM 659 C CA . LYS A 1 88 ? -1.185 -5.246 -7.078 1.00 98.62 88 LYS A CA 1
ATOM 660 C C . LYS A 1 88 ? -1.059 -4.343 -5.850 1.00 98.62 88 LYS A C 1
ATOM 662 O O . LYS A 1 88 ? -1.882 -4.422 -4.948 1.00 98.62 88 LYS A O 1
ATOM 667 N N . ALA A 1 89 ? -0.106 -3.407 -5.844 1.00 98.44 89 ALA A N 1
ATOM 668 C CA . ALA A 1 89 ? 0.019 -2.430 -4.757 1.00 98.44 89 ALA A CA 1
ATOM 669 C C . ALA A 1 89 ? -1.271 -1.603 -4.555 1.00 98.44 89 ALA A C 1
ATOM 671 O O . ALA A 1 89 ? -1.655 -1.304 -3.426 1.00 98.44 89 ALA A O 1
ATOM 672 N N . VAL A 1 90 ? -1.970 -1.243 -5.637 1.00 98.12 90 VAL A N 1
ATOM 673 C CA . VAL A 1 90 ? -3.259 -0.537 -5.559 1.00 98.12 90 VAL A CA 1
ATOM 674 C C . VAL A 1 90 ? -4.365 -1.438 -5.004 1.00 98.12 90 VAL A C 1
ATOM 676 O O . VAL A 1 90 ? -5.153 -0.979 -4.177 1.00 98.12 90 VAL A O 1
ATOM 679 N N . GLU A 1 91 ? -4.432 -2.702 -5.420 1.00 98.50 91 GLU A N 1
ATOM 680 C CA . GLU A 1 91 ? -5.401 -3.675 -4.897 1.00 98.50 91 GLU A CA 1
ATOM 681 C C . GLU A 1 91 ? -5.244 -3.862 -3.383 1.00 98.50 91 GLU A C 1
ATOM 683 O O . GLU A 1 91 ? -6.229 -3.777 -2.642 1.00 98.50 91 GLU A O 1
ATOM 688 N N . GLU A 1 92 ? -4.003 -4.002 -2.917 1.00 98.44 92 GLU A N 1
ATOM 689 C CA . GLU A 1 92 ? -3.673 -4.116 -1.496 1.00 98.44 92 GLU A CA 1
ATOM 690 C C . GLU A 1 92 ? -4.037 -2.849 -0.711 1.00 98.44 92 GLU A C 1
ATOM 692 O O . GLU A 1 92 ? -4.647 -2.917 0.361 1.00 98.44 92 GLU A O 1
ATOM 697 N N . HIS A 1 93 ? -3.771 -1.670 -1.279 1.00 97.62 93 HIS A N 1
ATOM 698 C CA . HIS A 1 93 ? -4.180 -0.396 -0.687 1.00 97.62 93 HIS A CA 1
ATOM 699 C C . HIS A 1 93 ? -5.706 -0.280 -0.558 1.00 97.62 93 HIS A C 1
ATOM 701 O O . HIS A 1 93 ? -6.222 0.136 0.481 1.00 97.62 93 HIS A O 1
ATOM 707 N N . VAL A 1 94 ? -6.457 -0.666 -1.593 1.00 98.19 94 VAL A N 1
ATOM 708 C CA . VAL A 1 94 ? -7.927 -0.677 -1.550 1.00 98.19 94 VAL A CA 1
ATOM 709 C C . VAL A 1 94 ? -8.437 -1.653 -0.486 1.00 98.19 94 VAL A C 1
ATOM 711 O O . VAL A 1 94 ? -9.389 -1.325 0.226 1.00 98.19 94 VAL A O 1
ATOM 714 N N . ALA A 1 95 ? -7.818 -2.827 -0.351 1.00 97.88 95 ALA A N 1
ATOM 715 C CA . ALA A 1 95 ? -8.169 -3.796 0.683 1.00 97.88 95 ALA A CA 1
ATOM 716 C C . ALA A 1 95 ? -7.933 -3.233 2.097 1.00 97.88 95 ALA A C 1
ATOM 718 O O . ALA A 1 95 ? -8.831 -3.315 2.938 1.00 97.88 95 ALA A O 1
ATOM 719 N N . ALA A 1 96 ? -6.787 -2.587 2.335 1.00 97.62 96 ALA A N 1
ATOM 720 C CA . ALA A 1 96 ? -6.473 -1.947 3.612 1.00 97.62 96 ALA A CA 1
ATOM 721 C C . ALA A 1 96 ? -7.478 -0.839 3.974 1.00 97.62 96 ALA A C 1
ATOM 723 O O . ALA A 1 96 ? -7.993 -0.803 5.092 1.00 97.62 96 ALA A O 1
ATOM 724 N N . VAL A 1 97 ? -7.828 0.028 3.016 1.00 96.88 97 VAL A N 1
ATOM 725 C CA . VAL A 1 97 ? -8.820 1.098 3.228 1.00 96.88 97 VAL A CA 1
ATOM 726 C C . VAL A 1 97 ? -10.202 0.528 3.557 1.00 96.88 97 VAL A C 1
ATOM 728 O O . VAL A 1 97 ? -10.891 1.056 4.429 1.00 96.88 97 VAL A O 1
ATOM 731 N N . LYS A 1 98 ? -10.617 -0.563 2.901 1.00 97.50 98 LYS A N 1
ATOM 732 C CA . LYS A 1 98 ? -11.888 -1.236 3.213 1.00 97.50 98 LYS A CA 1
ATOM 733 C C . LYS A 1 98 ? -11.897 -1.818 4.625 1.00 97.50 98 LYS A C 1
ATOM 735 O O . LYS A 1 98 ? -12.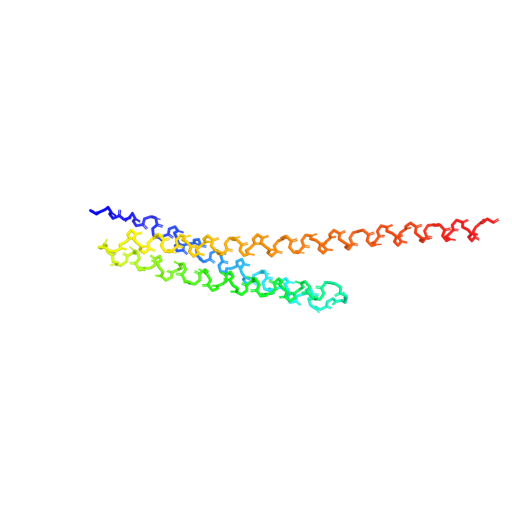895 -1.663 5.324 1.00 97.50 98 LYS A O 1
ATOM 740 N N . ALA A 1 99 ? -10.801 -2.450 5.045 1.00 95.25 99 ALA A N 1
ATOM 741 C CA . ALA A 1 99 ? -10.666 -2.981 6.398 1.00 95.25 99 ALA A CA 1
ATOM 742 C C . ALA A 1 99 ? -10.751 -1.857 7.446 1.00 95.25 99 ALA A C 1
ATOM 744 O O . ALA A 1 99 ? -11.520 -1.955 8.401 1.00 95.25 99 ALA A O 1
ATOM 745 N N . TYR A 1 100 ? -10.050 -0.745 7.209 1.00 94.31 100 TYR A N 1
ATOM 746 C CA . TYR A 1 100 ? -10.109 0.432 8.075 1.00 94.31 100 TYR A CA 1
ATOM 747 C C . TYR A 1 100 ? -11.525 1.016 8.172 1.00 94.31 100 TYR A C 1
ATOM 749 O O . TYR A 1 100 ? -12.009 1.319 9.263 1.00 94.31 100 TYR A O 1
ATOM 757 N N . LEU A 1 101 ? -12.212 1.154 7.033 1.00 95.25 101 LEU A N 1
ATOM 758 C CA . LEU A 1 101 ? -13.569 1.693 6.987 1.00 95.25 101 LEU A CA 1
ATOM 759 C C . LEU A 1 101 ? -14.552 0.840 7.798 1.00 95.25 101 LEU A C 1
ATOM 761 O O . LEU A 1 101 ? -15.385 1.402 8.505 1.00 95.25 101 LEU A O 1
ATOM 765 N N . ALA A 1 102 ? -14.435 -0.488 7.735 1.00 91.62 102 ALA A N 1
ATOM 766 C CA . ALA A 1 102 ? -15.288 -1.389 8.506 1.00 91.62 102 ALA A CA 1
ATOM 767 C C . ALA A 1 102 ? -15.137 -1.164 10.021 1.00 91.62 102 ALA A C 1
ATOM 769 O O . ALA A 1 102 ? -16.136 -1.070 10.732 1.00 91.62 102 ALA A O 1
ATOM 770 N N . VAL A 1 103 ? -13.903 -0.987 10.507 1.00 90.38 103 VAL A N 1
ATOM 771 C CA . VAL A 1 103 ? -13.635 -0.669 11.923 1.00 90.38 103 VAL A CA 1
ATOM 772 C C . VAL A 1 103 ? -14.194 0.696 12.301 1.00 90.38 103 VAL A C 1
ATOM 774 O O . VAL A 1 103 ? -14.839 0.837 13.336 1.00 90.38 103 VAL A O 1
ATOM 777 N N . ALA A 1 104 ? -13.986 1.710 11.460 1.00 90.88 104 ALA A N 1
ATOM 778 C CA . ALA A 1 104 ? -14.506 3.047 11.722 1.00 90.88 104 ALA A CA 1
ATOM 779 C C . ALA A 1 104 ? -16.042 3.054 11.825 1.00 90.88 104 ALA A C 1
ATOM 781 O O . ALA A 1 104 ? -16.597 3.708 12.708 1.00 90.88 104 ALA A O 1
ATOM 782 N N . GLN A 1 105 ? -16.724 2.304 10.956 1.00 93.06 105 GLN A N 1
ATOM 783 C CA . GLN A 1 105 ? -18.180 2.158 10.979 1.00 93.06 105 GLN A CA 1
ATOM 784 C C . GLN A 1 105 ? -18.671 1.435 12.235 1.00 93.06 105 GLN A C 1
ATOM 786 O O . GLN A 1 105 ? -19.625 1.896 12.861 1.00 93.06 105 GLN A O 1
ATOM 791 N N . GLU A 1 106 ? -18.015 0.345 12.634 1.00 89.44 106 GLU A N 1
ATOM 792 C CA . GLU A 1 106 ? -18.390 -0.381 13.850 1.00 89.44 106 GLU A CA 1
ATOM 793 C C . GLU A 1 106 ? -18.175 0.471 15.108 1.00 89.44 106 GLU A C 1
ATOM 795 O O . GLU A 1 106 ? -19.061 0.549 15.957 1.00 89.44 106 GLU A O 1
ATOM 800 N N . ASN A 1 107 ? -17.063 1.205 15.186 1.00 88.31 107 ASN A N 1
ATOM 801 C CA . ASN A 1 107 ? -16.792 2.118 16.298 1.00 88.31 107 ASN A CA 1
ATOM 802 C C . ASN A 1 107 ? -17.836 3.240 16.404 1.00 88.31 107 ASN A C 1
ATOM 804 O O . ASN A 1 107 ? -18.226 3.624 17.507 1.00 88.31 107 ASN A O 1
ATOM 808 N N . LEU A 1 108 ? -18.303 3.776 15.271 1.00 90.75 108 LEU A N 1
ATOM 809 C CA . LEU A 1 108 ? -19.388 4.762 15.259 1.00 90.75 108 LEU A CA 1
ATOM 810 C C . LEU A 1 108 ? -20.696 4.150 15.770 1.00 90.75 108 LEU A C 1
ATOM 812 O O . LEU A 1 108 ? -21.340 4.737 16.636 1.00 90.75 108 LEU A O 1
ATOM 816 N N . ARG A 1 109 ? -21.044 2.946 15.302 1.00 90.88 109 ARG A N 1
ATOM 817 C CA . ARG A 1 109 ? -22.259 2.232 15.714 1.00 90.88 109 ARG A CA 1
ATOM 818 C C . ARG A 1 109 ? -22.274 1.928 17.214 1.00 90.88 109 ARG A C 1
ATOM 820 O O . ARG A 1 109 ? -23.306 2.091 17.860 1.00 90.88 109 ARG A O 1
ATOM 827 N N . GLN A 1 110 ? -21.143 1.496 17.774 1.00 88.88 110 GLN A N 1
ATOM 828 C CA . GLN A 1 110 ? -21.016 1.223 19.209 1.00 88.88 110 GLN A CA 1
ATOM 829 C C . GLN A 1 110 ? -21.228 2.491 20.035 1.00 88.88 110 GLN A C 1
ATOM 831 O O . GLN A 1 110 ? -22.061 2.496 20.938 1.00 88.88 110 GLN A O 1
ATOM 836 N N . ARG A 1 111 ? -20.575 3.596 19.654 1.00 89.50 111 ARG A N 1
ATOM 837 C CA . ARG A 1 111 ? -20.756 4.887 20.330 1.00 89.50 111 ARG A CA 1
ATOM 838 C C . ARG A 1 111 ? -22.196 5.380 20.268 1.00 89.50 111 ARG A C 1
ATOM 840 O O . ARG A 1 111 ? -22.700 5.893 21.259 1.00 89.50 111 ARG A O 1
ATOM 847 N N . GLU A 1 112 ? -22.869 5.234 19.130 1.00 92.44 112 GLU A N 1
ATOM 848 C CA . GLU A 1 112 ? -24.287 5.590 19.011 1.00 92.44 112 GLU A CA 1
ATOM 849 C C . GLU A 1 112 ? -25.169 4.752 19.951 1.00 92.44 112 GLU A C 1
ATOM 851 O O . GLU A 1 112 ? -26.058 5.306 20.598 1.00 92.44 112 GLU A O 1
ATOM 856 N N . SER A 1 113 ? -24.896 3.448 20.081 1.00 91.38 113 SER A N 1
ATOM 857 C CA . SER A 1 113 ? -25.608 2.560 21.014 1.00 91.38 113 SER A CA 1
ATOM 858 C C . SER A 1 113 ? -25.403 2.981 22.471 1.00 91.38 113 SER A C 1
ATOM 860 O O . SER A 1 113 ? -26.377 3.164 23.199 1.00 91.38 113 SER A O 1
ATOM 862 N N . GLU A 1 114 ? -24.151 3.213 22.877 1.00 91.81 114 GLU A N 1
ATOM 863 C CA . GLU A 1 114 ? -23.793 3.662 24.230 1.00 91.81 114 GLU A CA 1
ATOM 864 C C . GLU A 1 114 ? -24.465 4.996 24.585 1.00 91.81 114 GLU A C 1
ATOM 866 O O . GLU A 1 114 ? -24.983 5.170 25.689 1.00 91.81 114 GLU A O 1
ATOM 871 N N . TRP A 1 115 ? -24.516 5.936 23.635 1.00 91.06 115 TRP A N 1
ATOM 872 C CA . TRP A 1 115 ? -25.197 7.220 23.812 1.00 91.06 115 TRP A CA 1
ATOM 873 C C . TRP A 1 115 ? -26.702 7.065 24.046 1.00 91.06 115 TRP A C 1
ATOM 875 O O . TRP A 1 115 ? -27.274 7.774 24.879 1.00 91.06 115 TRP A O 1
ATOM 885 N N . VAL A 1 116 ? -27.356 6.161 23.314 1.00 92.56 116 VAL A N 1
ATOM 886 C CA . VAL A 1 116 ? -28.792 5.895 23.476 1.00 92.56 116 VAL A CA 1
ATOM 887 C C . VAL A 1 116 ? -29.072 5.251 24.832 1.00 92.56 116 VAL A C 1
ATOM 889 O O . VAL A 1 116 ? -29.981 5.700 25.530 1.00 92.56 116 VAL A O 1
ATOM 892 N N . GLU A 1 117 ? -28.281 4.254 25.229 1.00 90.38 117 GLU A N 1
ATOM 893 C CA . GLU A 1 117 ? -28.412 3.584 26.528 1.00 90.38 117 GLU A CA 1
ATOM 894 C C . GLU A 1 117 ? -28.205 4.559 27.691 1.00 90.38 117 GLU A C 1
ATOM 896 O O . GLU A 1 117 ? -29.021 4.612 28.613 1.00 90.38 117 GLU A O 1
ATOM 901 N N . HIS A 1 118 ? -27.169 5.397 27.617 1.00 90.56 118 HIS A N 1
ATOM 902 C CA . HIS A 1 118 ? -26.893 6.398 28.643 1.00 90.56 118 HIS A CA 1
ATOM 903 C C . HIS A 1 118 ? -28.026 7.426 28.779 1.00 90.56 118 HIS A C 1
ATOM 905 O O . HIS A 1 118 ? -28.403 7.787 29.894 1.00 90.56 118 HIS A O 1
ATOM 911 N N . ARG A 1 119 ? -28.624 7.865 27.662 1.00 92.44 119 ARG A N 1
ATOM 912 C CA . ARG A 1 119 ? -29.769 8.788 27.689 1.00 92.44 119 ARG A CA 1
ATOM 913 C C . ARG A 1 119 ? -30.989 8.170 28.376 1.00 92.44 119 ARG A C 1
ATOM 915 O O . ARG A 1 119 ? -31.613 8.839 29.193 1.00 92.44 119 ARG A O 1
ATOM 922 N N . ILE A 1 120 ? -31.301 6.906 28.078 1.00 90.31 120 ILE A N 1
ATOM 923 C CA . ILE A 1 120 ? -32.421 6.181 28.703 1.00 90.31 120 ILE A CA 1
ATOM 924 C C . ILE A 1 120 ? -32.217 6.074 30.220 1.00 90.31 120 ILE A C 1
ATOM 926 O O . ILE A 1 120 ? -33.161 6.279 30.980 1.00 90.31 120 ILE A O 1
ATOM 930 N N . LEU A 1 121 ? -30.989 5.793 30.671 1.00 88.12 121 LEU A N 1
ATOM 931 C CA . LEU A 1 121 ? -30.669 5.717 32.099 1.00 88.12 121 LEU A CA 1
ATOM 932 C C . LEU A 1 121 ? -30.907 7.053 32.818 1.00 88.12 121 LEU A C 1
ATOM 934 O O . LEU A 1 121 ? -31.549 7.066 33.864 1.00 88.12 121 LEU A O 1
ATOM 938 N N . ILE A 1 122 ? -30.470 8.173 32.233 1.00 90.38 122 ILE A N 1
ATOM 939 C CA . ILE A 1 122 ? -30.690 9.511 32.810 1.00 90.38 122 ILE A CA 1
ATOM 940 C C . ILE A 1 122 ? -32.187 9.832 32.917 1.00 90.38 122 ILE A C 1
ATOM 942 O O . ILE A 1 122 ? -32.633 10.354 33.936 1.00 90.38 122 ILE A O 1
ATOM 946 N N . GLU A 1 123 ? -32.970 9.522 31.882 1.00 87.44 123 GLU A N 1
ATOM 947 C CA . GLU A 1 123 ? -34.418 9.771 31.876 1.00 87.44 123 GLU A CA 1
ATOM 948 C C . GLU A 1 123 ? -35.151 8.934 32.940 1.00 87.44 123 GLU A C 1
ATOM 950 O O . GLU A 1 123 ? -36.099 9.421 33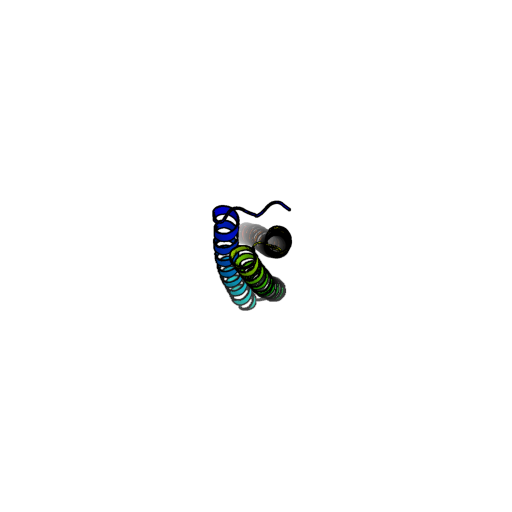.553 1.00 87.44 123 GLU A O 1
ATOM 955 N N . HIS A 1 124 ? -34.687 7.708 33.210 1.00 79.38 124 HIS A N 1
ATOM 956 C CA . HIS A 1 124 ? -35.236 6.845 34.259 1.00 79.38 124 HIS A CA 1
ATOM 957 C C . HIS A 1 124 ? -34.858 7.269 35.685 1.00 79.38 124 HIS A C 1
ATOM 959 O O . HIS A 1 124 ? -35.641 7.036 36.599 1.00 79.38 124 HIS A O 1
ATOM 965 N N . GLU A 1 125 ? -33.691 7.880 35.899 1.00 80.19 125 GLU A N 1
ATOM 966 C CA . GLU A 1 125 ? -33.278 8.382 37.221 1.00 80.19 125 GLU A CA 1
ATOM 967 C C . GLU A 1 125 ? -33.974 9.699 37.615 1.00 80.19 125 GLU A C 1
ATOM 969 O O . GLU A 1 125 ? -33.966 10.078 38.787 1.00 80.19 125 GLU A O 1
ATOM 974 N N . GLN A 1 126 ? -34.573 10.404 36.650 1.00 75.31 126 GLN A N 1
ATOM 975 C CA . GLN A 1 126 ? -35.249 11.692 36.853 1.00 75.31 126 GLN A CA 1
ATOM 976 C C . GLN A 1 126 ? -36.785 11.598 36.950 1.00 75.31 126 GLN A C 1
ATOM 978 O O . GLN A 1 126 ? -37.428 12.628 37.174 1.00 75.31 126 GLN A O 1
ATOM 983 N N . ALA A 1 127 ? -37.366 10.404 36.782 1.00 64.94 127 ALA A N 1
ATOM 984 C CA . ALA A 1 127 ? -38.809 10.133 36.824 1.00 64.94 127 ALA A CA 1
ATOM 985 C C . ALA A 1 127 ? -39.244 9.498 38.154 1.00 64.94 127 ALA A C 1
ATOM 987 O O . ALA A 1 127 ? -40.334 9.876 38.646 1.00 64.94 127 ALA A O 1
#

pLDDT: mean 92.71, std 7.19, range [58.41, 98.69]

Foldseek 3Di:
DDQDDLVLLVVLLVLLVVLLVLLVVQLVQLVVQCPDDDPSNVLSVLSNVLSVLSNVLSVQLNVLSVCLNPPRVCNVVSSVRSVVSSVSSVVSSVVSVVSVVVVVVVVVVVVVVVVVVVVVVVVVVVD

Secondary structure (DSSP, 8-state):
-PPPPHHHHHHHHHHHHHHHHHHHHHHHHHHHHHTSSTHHHHHHHHHHHHHHHHHHHHHHHHHHHHHHHH-GGGHHHHHHHHHHHHHHHHHHHHHHHHHHHHHHHHHHHHHHHHHHHHHHHHHHH--

Radius of gyration: 22.09 Å; chains: 1; bounding box: 57×20×68 Å

Sequence (127 aa):
MHEISPQSAEAALRHAEIAKKHGESIETVGKILQGQEGASADVGQVIEERGQWIQEHAQASKEYAKLAQINKAASTEAYVMATSEHGKAVEEHVAAVKAYLAVAQENLRQRESEWVEHRILIEHEQA